Protein AF-A0A956SRR8-F1 (afdb_monomer_lite)

Radius of gyration: 15.86 Å; chains: 1; bounding box: 34×29×45 Å

pLDDT: mean 97.31, std 1.94, range [82.62, 98.81]

Secondary structure (DSSP, 8-state):
-TTS-S---TT-SSHHHHHHHHHHHHHHT-SSHHHHHHHH-SB---TTSTTT-SBS-S-HHHHHHHHHHHHHHHHHHHSSS---HHHHSEEEETTEEEE--

Structure (mmCIF, N/CA/C/O backbone):
data_AF-A0A956SRR8-F1
#
_entry.id   AF-A0A956SRR8-F1
#
loop_
_atom_site.group_PDB
_atom_site.id
_atom_site.type_symbol
_atom_site.label_atom_id
_atom_site.label_alt_id
_atom_site.label_comp_id
_atom_site.label_asym_id
_atom_site.label_entity_id
_atom_site.label_seq_id
_atom_site.pdbx_PDB_ins_code
_atom_site.Cartn_x
_atom_site.Cartn_y
_atom_site.Cartn_z
_atom_site.occupancy
_atom_site.B_iso_or_equiv
_atom_site.auth_seq_id
_atom_site.auth_comp_id
_atom_site.auth_asym_id
_atom_site.auth_atom_id
_atom_site.pdbx_PDB_model_num
ATOM 1 N N . LEU A 1 1 ? -7.570 -8.528 -2.313 1.00 93.69 1 LEU A N 1
ATOM 2 C CA . LEU A 1 1 ? -7.186 -7.261 -2.980 1.00 93.69 1 LEU A CA 1
ATOM 3 C C . LEU A 1 1 ? -7.981 -6.982 -4.255 1.00 93.69 1 LEU A C 1
ATOM 5 O O . LEU A 1 1 ? -8.390 -5.851 -4.414 1.00 93.69 1 LEU A O 1
ATOM 9 N N . ALA A 1 2 ? -8.259 -7.954 -5.134 1.00 95.25 2 ALA A N 1
ATOM 10 C CA . ALA A 1 2 ? -9.007 -7.681 -6.376 1.00 95.25 2 ALA A CA 1
ATOM 11 C C . ALA A 1 2 ? -10.419 -7.079 -6.176 1.00 95.25 2 ALA A C 1
AT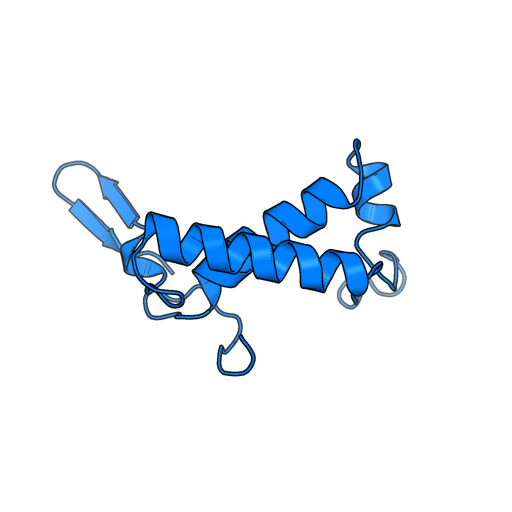OM 13 O O . ALA A 1 2 ? -10.884 -6.347 -7.035 1.00 95.25 2 ALA A O 1
ATOM 14 N N . GLY A 1 3 ? -11.080 -7.366 -5.047 1.00 95.81 3 GLY A N 1
ATOM 15 C CA . GLY A 1 3 ? -12.381 -6.778 -4.692 1.00 95.81 3 GLY A CA 1
ATOM 16 C C . GLY A 1 3 ? -12.316 -5.429 -3.965 1.00 95.81 3 GLY A C 1
ATOM 17 O O . GLY A 1 3 ? -13.340 -4.969 -3.482 1.00 95.81 3 GLY A O 1
ATOM 18 N N . TRP A 1 4 ? -11.132 -4.830 -3.820 1.00 97.56 4 TRP A N 1
ATOM 19 C CA . TRP A 1 4 ? -10.955 -3.499 -3.233 1.00 97.56 4 TRP A CA 1
ATOM 20 C C . TRP A 1 4 ? -10.905 -2.448 -4.345 1.00 97.56 4 TRP A C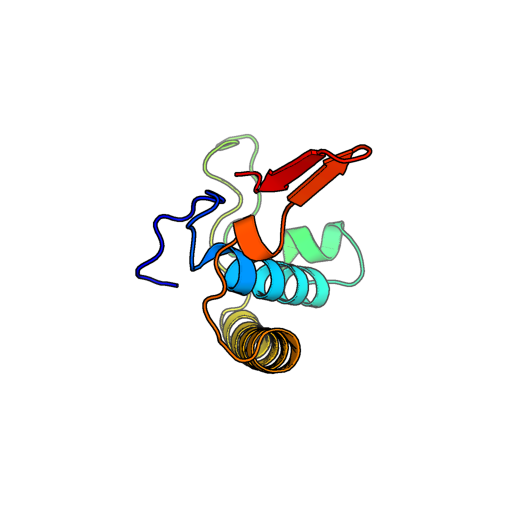 1
ATOM 22 O O . TRP A 1 4 ? -10.256 -2.652 -5.371 1.00 97.56 4 TRP A O 1
ATOM 32 N N . ASP A 1 5 ? -11.567 -1.319 -4.122 1.00 97.12 5 ASP A N 1
ATOM 33 C CA . ASP A 1 5 ? -11.665 -0.175 -5.035 1.00 97.12 5 ASP A CA 1
ATOM 34 C C . ASP A 1 5 ? -10.402 0.708 -5.078 1.00 97.12 5 ASP A C 1
ATOM 36 O O . ASP A 1 5 ? -10.347 1.662 -5.850 1.00 97.12 5 ASP A O 1
ATOM 40 N N . LYS A 1 6 ? -9.367 0.350 -4.302 1.00 96.75 6 LYS A N 1
ATOM 41 C CA . LYS A 1 6 ? -8.069 1.040 -4.212 1.00 96.75 6 LYS A CA 1
ATOM 42 C C . LYS A 1 6 ? -8.137 2.403 -3.512 1.00 96.75 6 LYS A C 1
ATOM 44 O O . LYS A 1 6 ? -7.265 3.240 -3.735 1.00 96.75 6 LYS A O 1
ATOM 49 N N . THR A 1 7 ? -9.132 2.618 -2.651 1.00 96.94 7 THR A N 1
ATOM 50 C CA . THR A 1 7 ? -9.235 3.816 -1.804 1.00 96.94 7 THR A CA 1
ATOM 51 C C . THR A 1 7 ? -8.781 3.545 -0.368 1.00 96.94 7 THR A C 1
ATOM 53 O O . THR A 1 7 ? -8.775 2.405 0.099 1.00 96.94 7 THR A O 1
ATOM 56 N N . ALA A 1 8 ? -8.395 4.597 0.352 1.00 96.00 8 ALA A N 1
ATOM 57 C CA . ALA A 1 8 ? -8.102 4.537 1.784 1.00 96.00 8 ALA A CA 1
ATOM 58 C C . ALA A 1 8 ? -9.290 5.039 2.624 1.00 96.00 8 ALA A C 1
ATOM 60 O O . ALA A 1 8 ? -9.073 5.686 3.642 1.00 96.00 8 ALA A O 1
ATOM 61 N N . SER A 1 9 ? -10.530 4.773 2.191 1.00 97.69 9 SER A N 1
ATOM 62 C CA . SER A 1 9 ? -11.731 5.150 2.944 1.00 97.69 9 SER A CA 1
ATOM 63 C C . SER A 1 9 ? -11.791 4.423 4.295 1.00 97.69 9 SER A C 1
ATOM 65 O O . SER A 1 9 ? -11.214 3.341 4.431 1.00 97.69 9 SER A O 1
ATOM 67 N N . PRO A 1 10 ? -12.518 4.934 5.306 1.00 97.75 10 PRO A N 1
ATOM 68 C CA . PRO A 1 10 ? -12.575 4.302 6.625 1.00 97.75 10 PRO A CA 1
ATOM 69 C C . PRO A 1 10 ? -13.073 2.849 6.599 1.00 97.75 10 PRO A C 1
ATOM 71 O O . PRO A 1 10 ? -12.651 2.031 7.414 1.00 97.75 10 PRO A O 1
ATOM 74 N N . ASP A 1 11 ? -13.944 2.510 5.652 1.00 97.56 11 ASP A N 1
ATOM 75 C CA . ASP A 1 11 ? -14.503 1.174 5.447 1.00 97.56 11 ASP A CA 1
ATOM 76 C C . ASP A 1 11 ? -13.674 0.293 4.493 1.00 97.56 11 ASP A C 1
ATOM 78 O O . ASP A 1 11 ? -14.005 -0.882 4.298 1.00 97.56 11 ASP A O 1
ATOM 82 N N . ALA A 1 12 ? -12.572 0.807 3.933 1.00 97.81 12 ALA A N 1
ATOM 83 C CA . ALA A 1 12 ? -11.720 0.068 3.013 1.00 97.81 12 ALA A CA 1
ATOM 84 C C . ALA A 1 12 ? -11.129 -1.183 3.678 1.00 97.81 12 ALA A C 1
ATOM 86 O O . ALA A 1 12 ? -10.386 -1.116 4.657 1.00 97.81 12 ALA A O 1
ATOM 87 N N . ARG A 1 13 ? -11.410 -2.347 3.084 1.00 97.69 13 ARG A N 1
ATOM 88 C CA . ARG A 1 13 ? -10.953 -3.666 3.568 1.00 97.69 13 ARG A CA 1
ATOM 89 C C . ARG A 1 13 ? -9.710 -4.207 2.861 1.00 97.69 13 ARG A C 1
ATOM 91 O O . ARG A 1 13 ? -9.233 -5.292 3.184 1.00 97.69 13 ARG A O 1
ATOM 98 N N . GLY A 1 14 ? -9.197 -3.485 1.863 1.00 97.81 14 GLY A N 1
ATOM 99 C CA . GLY A 1 14 ? -7.965 -3.838 1.150 1.00 97.81 14 GLY A CA 1
ATOM 100 C C . GLY A 1 14 ? -6.759 -2.970 1.505 1.00 97.81 14 GLY A C 1
ATOM 101 O O . GLY A 1 14 ? -5.631 -3.417 1.304 1.00 97.81 14 GLY A O 1
ATOM 102 N N . ALA A 1 15 ? -6.989 -1.774 2.055 1.00 98.00 15 ALA A N 1
ATOM 103 C CA . ALA A 1 15 ? -5.958 -0.760 2.251 1.00 98.00 15 ALA A CA 1
ATOM 104 C C . ALA A 1 15 ? -4.853 -1.218 3.211 1.00 98.00 15 ALA A C 1
ATOM 106 O O . ALA A 1 15 ? -3.678 -1.135 2.873 1.00 98.00 15 ALA A O 1
ATOM 107 N N . VAL A 1 16 ? -5.217 -1.799 4.359 1.00 98.25 16 VAL A N 1
ATOM 108 C CA . VAL A 1 16 ? -4.244 -2.245 5.374 1.00 98.25 16 VAL A CA 1
ATOM 109 C C . VAL A 1 16 ? -3.288 -3.300 4.810 1.00 98.25 16 VAL A C 1
ATOM 111 O O . VAL A 1 16 ? -2.070 -3.156 4.903 1.00 98.25 16 VAL A O 1
ATOM 114 N N . LEU A 1 17 ? -3.828 -4.341 4.164 1.00 98.56 17 LEU A N 1
ATOM 115 C CA . LEU A 1 17 ? -3.010 -5.391 3.553 1.00 98.56 17 LEU A CA 1
ATOM 116 C C . LEU A 1 17 ? -2.135 -4.854 2.416 1.00 98.56 17 LEU A C 1
ATOM 118 O O . LEU A 1 17 ? -0.994 -5.291 2.270 1.00 98.56 17 LEU A O 1
ATOM 122 N N . PHE A 1 18 ? -2.661 -3.937 1.604 1.00 98.56 18 PHE A N 1
ATOM 123 C CA . PHE A 1 18 ? -1.902 -3.341 0.512 1.00 98.56 18 PHE A CA 1
ATOM 124 C C . PHE A 1 18 ? -0.735 -2.494 1.019 1.00 98.56 18 PHE A C 1
ATOM 126 O O . PHE A 1 18 ? 0.369 -2.659 0.510 1.00 98.56 18 PHE A O 1
ATOM 133 N N . THR A 1 19 ? -0.954 -1.640 2.020 1.00 97.88 19 THR A N 1
ATOM 134 C CA . THR A 1 19 ? 0.099 -0.799 2.605 1.00 97.88 19 THR A CA 1
ATOM 135 C C . THR A 1 19 ? 1.223 -1.656 3.180 1.00 97.88 19 THR A C 1
ATOM 137 O O . THR A 1 19 ? 2.380 -1.480 2.805 1.00 97.88 19 THR A O 1
ATOM 140 N N . GLU A 1 20 ? 0.884 -2.671 3.983 1.00 98.44 20 GLU A N 1
ATOM 141 C CA . GLU A 1 20 ? 1.877 -3.593 4.550 1.00 98.44 20 GLU A CA 1
ATOM 142 C C . GLU A 1 20 ? 2.655 -4.351 3.458 1.00 98.44 20 GLU A C 1
ATOM 144 O O . GLU A 1 20 ? 3.870 -4.552 3.549 1.00 98.44 20 GLU A O 1
ATOM 149 N N . TRP A 1 21 ? 1.968 -4.774 2.394 1.00 98.75 21 TRP A N 1
ATOM 150 C CA . TRP A 1 21 ? 2.603 -5.421 1.249 1.00 98.75 21 TRP A CA 1
ATOM 151 C C . TRP A 1 21 ? 3.538 -4.481 0.486 1.00 98.75 21 TRP A C 1
ATOM 153 O O . TRP A 1 21 ? 4.672 -4.869 0.184 1.00 98.75 21 TRP A O 1
ATOM 163 N N . PHE A 1 22 ? 3.075 -3.274 0.163 1.00 98.38 22 PHE A N 1
ATOM 164 C CA . PHE A 1 22 ? 3.818 -2.324 -0.653 1.00 98.38 22 PHE A CA 1
ATOM 165 C C . PHE A 1 22 ? 5.079 -1.858 0.071 1.00 98.38 22 PHE A C 1
ATOM 167 O O . PHE A 1 22 ? 6.154 -1.872 -0.527 1.00 98.38 22 PHE A O 1
ATOM 174 N N . ASP A 1 23 ? 4.989 -1.575 1.372 1.00 98.06 23 ASP A N 1
ATOM 175 C CA . ASP A 1 23 ? 6.140 -1.195 2.190 1.00 98.06 23 ASP A CA 1
ATOM 176 C C . ASP A 1 23 ? 7.231 -2.268 2.176 1.00 98.06 23 ASP A C 1
ATOM 178 O O . ASP A 1 23 ? 8.416 -1.957 2.029 1.00 98.06 23 ASP A O 1
ATOM 182 N N . ARG A 1 24 ? 6.851 -3.547 2.288 1.00 98.50 24 ARG A N 1
ATOM 183 C CA . ARG A 1 24 ? 7.794 -4.674 2.195 1.00 98.50 24 ARG A CA 1
ATOM 184 C C . ARG A 1 24 ? 8.369 -4.814 0.794 1.00 98.50 24 ARG A C 1
ATOM 186 O O . ARG A 1 24 ? 9.585 -4.892 0.641 1.00 98.50 24 ARG A O 1
ATOM 193 N N . TYR A 1 25 ? 7.508 -4.825 -0.223 1.00 98.69 25 TYR A N 1
ATOM 194 C CA . TYR A 1 25 ? 7.913 -4.958 -1.620 1.00 98.69 25 TYR A CA 1
ATOM 195 C C . TYR A 1 25 ? 8.902 -3.862 -2.030 1.00 98.69 25 TYR A C 1
ATOM 197 O O . TYR A 1 25 ? 9.957 -4.155 -2.600 1.00 98.69 25 TYR A O 1
ATOM 205 N N . TYR A 1 26 ? 8.587 -2.608 -1.707 1.00 98.12 26 TYR A N 1
ATOM 206 C CA . TYR A 1 26 ? 9.416 -1.455 -2.028 1.00 98.12 26 TYR A CA 1
ATOM 207 C C . TYR A 1 26 ? 10.724 -1.478 -1.230 1.00 98.12 26 TYR A C 1
ATOM 209 O O . TYR A 1 26 ? 11.795 -1.303 -1.808 1.00 98.12 26 TYR A O 1
ATOM 217 N N . ARG A 1 27 ? 10.685 -1.800 0.071 1.00 97.81 27 ARG A N 1
ATOM 218 C CA . ARG A 1 27 ? 11.892 -1.932 0.908 1.00 97.81 27 ARG A CA 1
ATOM 219 C C . ARG A 1 27 ? 12.846 -3.016 0.409 1.00 97.81 27 ARG A C 1
ATOM 221 O O . ARG A 1 27 ? 14.050 -2.783 0.386 1.00 97.81 27 ARG A O 1
ATOM 228 N N . GLU A 1 28 ? 12.327 -4.167 -0.014 1.00 98.19 28 GLU A N 1
ATOM 229 C CA . GLU A 1 28 ? 13.125 -5.264 -0.581 1.00 98.19 28 GLU A CA 1
ATOM 230 C C . GLU A 1 28 ? 13.585 -4.999 -2.024 1.00 98.19 28 GLU A C 1
ATOM 232 O O . GLU A 1 28 ? 14.413 -5.740 -2.552 1.00 98.19 28 GLU A O 1
ATOM 237 N N . SER A 1 29 ? 13.083 -3.946 -2.676 1.00 97.75 29 SER A N 1
ATOM 238 C CA . SER A 1 29 ? 13.494 -3.599 -4.040 1.00 97.75 29 SER A CA 1
ATOM 239 C C . SER A 1 29 ? 14.885 -2.955 -4.099 1.00 97.75 29 SER A C 1
ATOM 241 O O . SER A 1 29 ? 15.464 -2.893 -5.176 1.00 97.75 29 SER A O 1
ATOM 243 N N . GLY A 1 30 ? 15.467 -2.519 -2.979 1.00 97.38 30 GLY A N 1
ATOM 244 C CA . GLY A 1 30 ? 16.805 -1.923 -2.969 1.00 97.38 30 GLY A CA 1
ATOM 245 C C . GLY A 1 30 ? 17.218 -1.359 -1.611 1.00 97.38 30 GLY A C 1
ATOM 246 O O . GLY A 1 30 ? 16.381 -1.100 -0.740 1.00 97.38 30 GLY A O 1
ATOM 247 N N . SER A 1 31 ? 18.521 -1.146 -1.435 1.00 96.81 31 SER A N 1
ATOM 248 C CA . SER A 1 31 ? 19.094 -0.582 -0.207 1.00 96.81 31 SER A CA 1
ATOM 249 C C . SER A 1 31 ? 19.033 0.948 -0.181 1.00 96.81 31 SER A C 1
ATOM 251 O O . SER A 1 31 ? 18.860 1.537 0.885 1.00 96.81 31 SER A O 1
ATOM 253 N N . SER A 1 32 ? 19.089 1.584 -1.355 1.00 97.38 32 SER A N 1
ATOM 254 C CA . SER A 1 32 ? 18.923 3.030 -1.537 1.0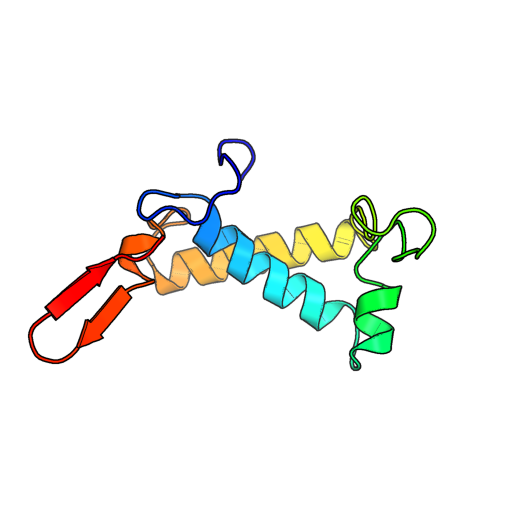0 97.38 32 SER A CA 1
ATOM 255 C C . SER A 1 32 ? 17.631 3.376 -2.283 1.00 97.38 32 SER A C 1
ATOM 257 O O . SER A 1 32 ? 17.059 2.538 -2.981 1.00 97.38 32 SER A O 1
ATOM 259 N N . THR A 1 33 ? 17.188 4.633 -2.191 1.00 94.50 33 THR A N 1
ATOM 260 C CA . THR A 1 33 ? 16.033 5.136 -2.957 1.00 94.50 33 THR A CA 1
ATOM 261 C C . THR A 1 33 ? 16.218 4.935 -4.461 1.00 94.50 33 THR A C 1
ATOM 263 O O . THR A 1 33 ? 15.310 4.450 -5.125 1.00 94.50 33 THR A O 1
ATOM 266 N N . ALA A 1 34 ? 17.411 5.224 -4.993 1.00 94.81 34 ALA A N 1
ATOM 267 C CA . ALA A 1 34 ? 17.701 5.055 -6.416 1.00 94.81 34 ALA A CA 1
ATOM 268 C C . ALA A 1 34 ? 17.577 3.588 -6.866 1.00 94.81 34 ALA A C 1
ATOM 270 O O . ALA A 1 34 ? 17.010 3.306 -7.919 1.00 94.81 34 ALA A O 1
ATOM 271 N N . GLU A 1 35 ? 18.057 2.641 -6.054 1.00 96.75 35 GLU A N 1
ATOM 272 C CA . GLU A 1 35 ? 17.902 1.214 -6.356 1.00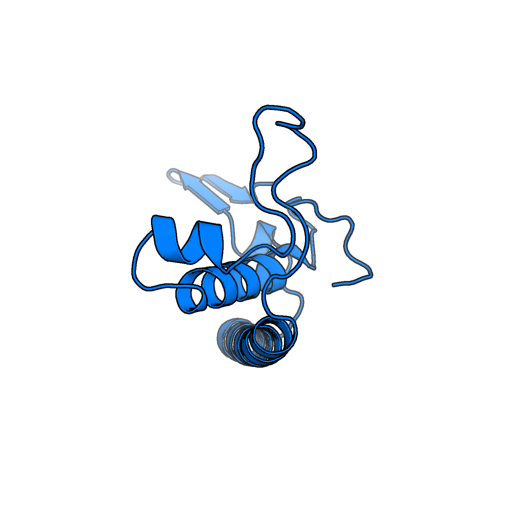 96.75 35 GLU A CA 1
ATOM 273 C C . GLU A 1 35 ? 16.440 0.768 -6.311 1.00 96.75 35 GLU A C 1
ATOM 275 O O . GLU A 1 35 ? 16.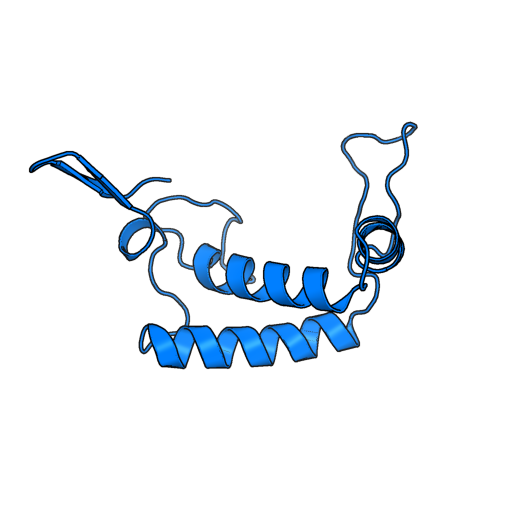021 -0.010 -7.168 1.00 96.75 35 GLU A O 1
ATOM 280 N N . ARG A 1 36 ? 15.662 1.260 -5.336 1.00 97.06 36 ARG A N 1
ATOM 281 C CA . ARG A 1 36 ? 14.237 0.928 -5.221 1.00 97.06 36 ARG A CA 1
ATOM 282 C C . ARG A 1 36 ? 13.453 1.435 -6.420 1.00 97.06 36 ARG A C 1
ATOM 284 O O . ARG A 1 36 ? 12.731 0.644 -7.014 1.00 97.06 36 ARG A O 1
ATOM 291 N N . GLU A 1 37 ? 13.650 2.685 -6.827 1.00 94.19 37 GLU A N 1
ATOM 292 C CA . GLU A 1 37 ? 12.999 3.238 -8.023 1.00 94.19 37 GLU A CA 1
ATOM 293 C C . GLU A 1 37 ? 13.359 2.456 -9.293 1.00 94.19 37 GLU A C 1
ATOM 295 O O . GLU A 1 37 ? 12.494 2.183 -10.122 1.00 94.19 37 GLU A O 1
ATOM 300 N N . ALA A 1 38 ? 14.612 2.012 -9.427 1.00 93.88 38 ALA A N 1
ATOM 301 C CA . ALA A 1 38 ? 15.048 1.241 -10.590 1.00 93.88 38 ALA A CA 1
ATOM 302 C C . ALA A 1 38 ? 14.495 -0.198 -10.632 1.00 93.88 38 ALA A C 1
ATOM 304 O O . ALA A 1 38 ? 14.417 -0.788 -11.706 1.00 93.88 38 ALA A O 1
ATOM 305 N N . ARG A 1 39 ? 14.161 -0.795 -9.478 1.00 97.50 39 ARG A N 1
ATOM 306 C CA . ARG A 1 39 ? 13.839 -2.233 -9.363 1.00 97.50 39 ARG A CA 1
ATOM 307 C C . ARG A 1 39 ? 12.401 -2.532 -8.947 1.00 97.50 39 ARG A C 1
ATOM 309 O O . ARG A 1 39 ? 11.958 -3.672 -9.109 1.00 97.50 39 ARG A O 1
ATOM 316 N N . ALA A 1 40 ? 11.685 -1.571 -8.367 1.00 98.00 40 ALA A N 1
ATOM 317 C CA . ALA A 1 40 ? 10.300 -1.748 -7.935 1.00 98.00 40 ALA A CA 1
ATOM 318 C C . ALA A 1 40 ? 9.329 -1.784 -9.123 1.00 98.00 40 ALA A C 1
ATOM 320 O O . ALA A 1 40 ? 8.305 -2.467 -9.053 1.00 98.00 40 ALA A O 1
ATOM 321 N N . TRP A 1 41 ? 9.667 -1.116 -10.224 1.00 98.12 41 TRP A N 1
ATOM 322 C CA . TRP A 1 41 ? 8.761 -0.893 -11.345 1.00 98.12 41 TRP A CA 1
ATOM 323 C C . TRP A 1 41 ? 9.220 -1.630 -12.601 1.00 98.12 41 TRP A C 1
ATOM 325 O O . TRP A 1 41 ? 10.413 -1.718 -12.875 1.00 98.12 41 TRP A O 1
ATOM 335 N N . ALA A 1 42 ? 8.270 -2.162 -13.372 1.00 98.25 42 ALA A N 1
ATOM 336 C CA . ALA A 1 42 ? 8.572 -2.752 -14.680 1.00 98.25 42 ALA A CA 1
ATOM 337 C C . ALA A 1 42 ? 8.826 -1.663 -15.734 1.00 98.25 42 ALA A C 1
ATOM 339 O O . ALA A 1 42 ? 9.649 -1.833 -16.629 1.00 98.25 42 ALA A O 1
ATOM 340 N N . THR A 1 43 ? 8.110 -0.543 -15.612 1.00 97.75 43 THR A N 1
ATOM 341 C CA . THR A 1 43 ? 8.292 0.671 -16.411 1.00 97.75 43 THR A CA 1
ATOM 342 C C . THR A 1 43 ? 8.794 1.785 -15.493 1.00 97.75 43 THR A C 1
ATOM 344 O O . THR A 1 43 ? 8.077 2.135 -14.549 1.00 97.75 43 THR A O 1
ATOM 347 N N . PRO A 1 44 ? 9.999 2.337 -15.727 1.00 95.88 44 PRO A N 1
ATOM 348 C CA . PRO A 1 44 ? 10.538 3.416 -14.909 1.00 95.88 44 PRO A CA 1
ATOM 349 C C . PRO A 1 44 ? 9.753 4.714 -15.118 1.00 95.88 44 PRO A C 1
ATOM 351 O O . PRO A 1 44 ? 9.059 4.879 -16.122 1.00 95.88 44 PRO A O 1
ATOM 354 N N . TRP A 1 45 ? 9.896 5.651 -14.181 1.00 96.31 45 TRP A N 1
ATOM 355 C CA . TRP A 1 45 ? 9.359 6.999 -14.344 1.00 96.31 45 TRP A CA 1
ATOM 356 C C . TRP A 1 45 ? 9.964 7.691 -15.574 1.00 96.31 45 TRP A C 1
ATOM 358 O O . TRP A 1 45 ? 11.164 7.578 -15.841 1.00 96.31 45 TRP A O 1
ATOM 368 N N . SER A 1 46 ? 9.136 8.436 -16.299 1.00 96.19 46 SER A N 1
ATOM 369 C CA . SER A 1 46 ? 9.520 9.219 -17.465 1.00 96.19 46 SER A CA 1
ATOM 370 C C . SER A 1 46 ? 8.816 10.570 -17.456 1.00 96.19 46 SER A C 1
ATOM 372 O O . SER A 1 46 ? 7.599 10.650 -17.317 1.00 96.19 46 SER A O 1
ATOM 374 N N . SER A 1 47 ? 9.564 11.645 -17.706 1.00 97.62 47 SER A N 1
ATOM 375 C CA . SER A 1 47 ? 8.988 12.985 -17.872 1.00 97.62 47 SER A CA 1
ATOM 376 C C . SER A 1 47 ? 8.102 13.117 -19.114 1.00 97.62 47 SER A C 1
ATOM 378 O O . SER A 1 47 ? 7.292 14.038 -19.178 1.00 97.62 47 SER A O 1
ATOM 380 N N . ALA A 1 48 ? 8.237 12.209 -20.087 1.00 98.19 48 ALA A N 1
ATOM 381 C CA . ALA A 1 48 ? 7.367 12.154 -21.260 1.00 98.19 48 ALA A CA 1
ATOM 382 C C . ALA A 1 48 ? 5.967 11.597 -20.934 1.00 98.19 48 ALA A C 1
ATOM 384 O O . ALA A 1 48 ? 5.027 11.868 -21.676 1.00 98.19 48 ALA A O 1
ATOM 385 N N . ASP A 1 49 ? 5.826 10.853 -19.831 1.00 97.50 49 ASP A N 1
ATOM 386 C CA . ASP A 1 49 ? 4.545 10.373 -19.300 1.00 97.50 49 ASP A CA 1
ATOM 387 C C . ASP A 1 49 ? 4.530 10.470 -17.759 1.00 97.50 49 ASP A C 1
ATOM 389 O O . ASP A 1 49 ? 4.637 9.465 -17.048 1.00 97.50 49 ASP A O 1
ATOM 393 N N . PRO A 1 50 ? 4.432 11.694 -17.215 1.00 96.69 50 PRO A N 1
ATOM 394 C CA . PRO A 1 50 ? 4.669 11.956 -15.798 1.00 96.69 50 PRO A CA 1
ATOM 395 C C . PRO A 1 50 ? 3.531 11.494 -14.877 1.00 96.69 50 PRO A C 1
ATOM 397 O O . PRO A 1 50 ? 3.702 11.515 -13.661 1.00 96.69 50 PRO A O 1
ATOM 400 N N . VAL A 1 51 ? 2.371 11.127 -15.436 1.00 97.38 51 VAL A N 1
ATOM 401 C CA . VAL A 1 51 ? 1.188 10.671 -14.682 1.00 97.38 51 VAL A CA 1
ATOM 402 C C . VAL A 1 51 ? 0.856 9.198 -14.930 1.00 97.38 51 VAL A C 1
ATOM 404 O O . VAL A 1 51 ? 0.142 8.604 -14.124 1.00 97.38 51 VAL A O 1
ATOM 407 N N . GLY A 1 52 ? 1.360 8.605 -16.019 1.00 97.38 52 GLY A N 1
ATOM 408 C CA . GLY A 1 52 ? 1.228 7.178 -16.319 1.00 97.38 52 GLY A CA 1
ATOM 409 C C . GLY A 1 52 ? 2.421 6.329 -15.875 1.00 97.38 52 GLY A C 1
ATOM 410 O O . GLY A 1 52 ? 2.296 5.107 -15.791 1.00 97.38 52 GLY A O 1
ATOM 411 N N . THR A 1 53 ? 3.559 6.949 -15.543 1.00 97.12 53 THR A N 1
ATOM 412 C CA . THR A 1 53 ? 4.758 6.255 -15.049 1.00 97.12 53 THR A CA 1
ATOM 413 C C . THR A 1 53 ? 5.183 6.744 -13.657 1.00 97.12 53 THR A C 1
ATOM 415 O O . THR A 1 53 ? 4.944 7.906 -13.320 1.00 97.12 53 THR A O 1
ATOM 418 N N . PRO A 1 54 ? 5.834 5.894 -12.832 1.00 97.12 54 PRO A N 1
ATOM 419 C CA . PRO A 1 54 ? 6.215 4.503 -13.101 1.00 97.12 54 PRO A CA 1
ATOM 420 C C . PRO A 1 54 ? 5.028 3.524 -13.066 1.00 97.12 54 PRO A C 1
ATOM 422 O O . PRO A 1 54 ? 3.962 3.838 -12.540 1.00 97.12 54 PRO A O 1
ATOM 425 N N . TYR A 1 55 ? 5.206 2.323 -13.627 1.00 97.69 55 TYR A N 1
ATOM 426 C CA . TYR A 1 55 ? 4.130 1.328 -13.714 1.00 97.69 55 TYR A CA 1
ATOM 427 C C . TYR A 1 55 ? 4.617 -0.126 -13.620 1.00 97.69 55 TYR A C 1
ATOM 429 O O . TYR A 1 55 ? 5.723 -0.478 -14.037 1.00 97.69 55 TYR A O 1
ATOM 437 N N . GLY A 1 56 ? 3.740 -1.000 -13.115 1.00 97.69 56 GLY A N 1
ATOM 438 C CA . GLY A 1 56 ? 3.930 -2.453 -13.082 1.00 97.69 56 GLY A CA 1
ATOM 439 C C . GLY A 1 56 ? 4.901 -2.952 -12.007 1.00 97.69 56 GLY A C 1
ATOM 440 O O . GLY A 1 56 ? 5.544 -2.177 -11.311 1.00 97.69 56 GLY A O 1
ATOM 441 N N . LEU A 1 57 ? 5.011 -4.274 -11.868 1.00 98.38 57 LEU A N 1
ATOM 442 C CA . LEU A 1 57 ? 5.890 -4.921 -10.887 1.00 98.38 57 LEU A CA 1
ATOM 443 C C . LEU A 1 57 ? 7.225 -5.291 -11.536 1.00 98.38 57 LEU A C 1
ATOM 445 O O . LEU A 1 57 ? 7.255 -6.161 -12.405 1.00 98.38 57 LEU A O 1
ATOM 449 N N . GLY A 1 58 ? 8.321 -4.676 -11.089 1.00 98.31 58 GLY A N 1
ATOM 450 C CA . GLY A 1 58 ? 9.672 -4.988 -11.573 1.00 98.31 58 GLY A CA 1
ATOM 451 C C . GLY A 1 58 ? 10.142 -6.413 -11.247 1.00 98.31 58 GLY A C 1
ATOM 452 O O . GLY A 1 58 ? 11.000 -6.954 -11.937 1.00 98.31 58 GLY A O 1
ATOM 453 N N . ASP A 1 59 ? 9.563 -7.051 -10.224 1.00 98.38 59 ASP A N 1
ATOM 454 C CA . ASP A 1 59 ? 9.818 -8.457 -9.883 1.00 98.38 59 ASP A CA 1
ATOM 455 C C . ASP A 1 59 ? 8.546 -9.117 -9.318 1.00 98.38 59 ASP A C 1
ATOM 457 O O . ASP A 1 59 ? 8.245 -8.999 -8.120 1.00 98.38 59 ASP A O 1
ATOM 461 N N . PRO A 1 60 ? 7.781 -9.833 -10.162 1.00 98.25 60 PRO A N 1
ATOM 462 C CA . PRO A 1 60 ? 6.568 -10.522 -9.732 1.00 98.25 60 PRO A CA 1
ATOM 463 C C . PRO A 1 60 ? 6.809 -11.589 -8.655 1.00 98.25 60 PRO A C 1
ATOM 465 O O . PRO A 1 60 ? 5.951 -11.801 -7.797 1.00 98.25 60 PRO A O 1
ATOM 468 N N . ALA A 1 61 ? 7.971 -12.252 -8.652 1.00 98.44 61 ALA A N 1
ATOM 469 C CA . ALA A 1 61 ? 8.272 -13.287 -7.667 1.00 98.44 61 ALA A CA 1
ATOM 470 C C . ALA A 1 61 ? 8.493 -12.677 -6.277 1.00 98.44 61 ALA A C 1
ATOM 472 O O . ALA A 1 61 ? 7.968 -13.190 -5.284 1.00 98.44 61 ALA A O 1
ATOM 473 N N . ARG A 1 62 ? 9.214 -11.551 -6.197 1.00 98.38 62 ARG A N 1
ATOM 474 C CA . ARG A 1 62 ? 9.317 -10.760 -4.963 1.00 98.38 62 ARG A CA 1
ATOM 475 C C . ARG A 1 62 ? 7.943 -10.276 -4.513 1.00 98.38 62 ARG A C 1
ATOM 477 O O . ARG A 1 62 ? 7.608 -10.486 -3.353 1.00 98.38 62 ARG A O 1
ATOM 484 N N . ALA A 1 63 ? 7.135 -9.726 -5.419 1.00 98.56 63 ALA A N 1
ATOM 485 C CA . ALA A 1 63 ? 5.796 -9.231 -5.100 1.00 98.56 63 ALA A CA 1
ATOM 486 C C . ALA A 1 63 ? 4.899 -10.297 -4.446 1.00 98.56 63 ALA A C 1
ATOM 488 O O . ALA A 1 63 ? 4.224 -10.007 -3.459 1.00 98.56 63 ALA A O 1
ATOM 489 N N . VAL A 1 64 ? 4.914 -11.535 -4.952 1.00 98.69 64 VAL A N 1
ATOM 490 C CA . VAL A 1 64 ? 4.144 -12.646 -4.366 1.00 98.69 64 VAL A CA 1
ATOM 491 C C . VAL A 1 64 ? 4.694 -13.050 -2.996 1.00 98.69 64 VAL A C 1
ATOM 493 O O . VAL A 1 64 ? 3.919 -13.233 -2.055 1.00 98.69 64 VAL A O 1
ATOM 496 N N . ARG A 1 65 ? 6.022 -13.165 -2.850 1.00 98.75 65 ARG A N 1
ATOM 497 C CA . ARG A 1 65 ? 6.637 -13.528 -1.561 1.00 98.75 65 ARG A CA 1
ATOM 498 C C . ARG A 1 65 ? 6.359 -12.482 -0.482 1.00 98.75 65 ARG A C 1
ATOM 500 O O . ARG A 1 65 ? 5.966 -12.850 0.625 1.00 98.75 65 ARG A O 1
ATOM 507 N N . THR A 1 66 ? 6.506 -11.195 -0.796 1.00 98.81 66 THR A N 1
ATOM 508 C CA . THR A 1 66 ? 6.209 -10.123 0.162 1.00 98.81 66 THR A CA 1
ATOM 509 C C . THR A 1 66 ? 4.720 -10.044 0.479 1.00 98.81 66 THR A C 1
ATOM 511 O O . THR A 1 66 ? 4.376 -9.729 1.614 1.00 98.81 66 THR A O 1
ATOM 514 N N . LEU A 1 67 ? 3.828 -10.398 -0.458 1.00 98.75 67 LEU A N 1
ATOM 515 C CA . LEU A 1 67 ? 2.382 -10.448 -0.202 1.00 98.75 67 LEU A CA 1
ATOM 516 C C . LEU A 1 67 ? 2.025 -11.552 0.790 1.00 98.75 67 LEU A C 1
ATOM 518 O O . LEU A 1 67 ? 1.246 -11.319 1.712 1.00 98.75 67 LEU A O 1
ATOM 522 N N . ALA A 1 68 ? 2.622 -12.736 0.643 1.00 98.75 68 ALA A N 1
ATOM 523 C CA . ALA A 1 68 ? 2.446 -13.818 1.606 1.00 98.75 68 ALA A CA 1
ATOM 524 C C . ALA A 1 68 ? 2.938 -13.407 3.006 1.00 98.75 68 ALA A C 1
ATOM 526 O O . ALA A 1 68 ? 2.255 -13.654 4.003 1.00 98.75 68 ALA A O 1
ATOM 527 N N . ALA A 1 69 ? 4.086 -12.725 3.079 1.00 98.81 69 ALA A N 1
ATOM 528 C CA . ALA A 1 69 ? 4.638 -12.225 4.334 1.00 98.81 69 ALA A CA 1
ATOM 529 C C . ALA A 1 69 ? 3.764 -11.123 4.967 1.00 98.81 69 ALA A C 1
ATOM 531 O O . ALA A 1 69 ? 3.538 -11.147 6.177 1.00 98.81 69 ALA A O 1
ATOM 532 N N . ALA A 1 70 ? 3.231 -10.202 4.160 1.00 98.75 70 ALA A N 1
ATOM 533 C CA . ALA A 1 70 ? 2.300 -9.165 4.600 1.00 98.75 70 ALA A CA 1
ATOM 534 C C . ALA A 1 70 ? 0.992 -9.767 5.128 1.00 98.75 70 ALA A C 1
ATOM 536 O O . ALA A 1 70 ? 0.563 -9.439 6.228 1.00 98.75 70 ALA A O 1
ATOM 537 N N . ALA A 1 71 ? 0.400 -10.725 4.410 1.00 98.69 71 ALA A N 1
ATOM 538 C CA . ALA A 1 71 ? -0.809 -11.416 4.855 1.00 98.69 71 ALA A CA 1
ATOM 539 C C . ALA A 1 71 ? -0.602 -12.147 6.193 1.00 98.69 71 ALA A C 1
ATOM 541 O O . ALA A 1 71 ? -1.477 -12.127 7.060 1.00 98.69 71 ALA A O 1
ATOM 542 N N . ALA A 1 72 ? 0.560 -12.780 6.385 1.00 98.69 72 ALA A N 1
ATOM 543 C CA . ALA A 1 72 ? 0.900 -13.408 7.656 1.00 98.69 72 ALA A CA 1
ATOM 544 C C . ALA A 1 72 ? 1.004 -12.384 8.800 1.00 98.69 72 ALA A C 1
ATOM 546 O O . ALA A 1 72 ? 0.491 -12.651 9.885 1.00 98.69 72 ALA A O 1
ATOM 547 N N . ALA A 1 73 ? 1.619 -11.223 8.552 1.00 98.62 73 ALA A N 1
ATOM 548 C CA . ALA A 1 73 ? 1.749 -10.152 9.539 1.00 98.62 73 ALA A CA 1
ATOM 549 C C . ALA A 1 73 ? 0.397 -9.521 9.896 1.00 98.62 73 ALA A C 1
ATOM 551 O O . ALA A 1 73 ? 0.016 -9.537 11.059 1.00 98.62 73 ALA A O 1
ATOM 552 N N . VAL A 1 74 ? -0.393 -9.106 8.901 1.00 98.50 74 VAL A N 1
ATOM 553 C CA . VAL A 1 74 ? -1.727 -8.518 9.119 1.00 98.50 74 VAL A CA 1
ATOM 554 C C . VAL A 1 74 ? -2.626 -9.473 9.907 1.00 98.50 74 VAL A C 1
ATOM 556 O O . VAL A 1 74 ? -3.263 -9.071 10.878 1.00 98.50 74 VAL A O 1
ATOM 559 N N . ARG A 1 75 ? -2.637 -10.768 9.557 1.00 98.50 75 ARG A N 1
ATOM 560 C CA . ARG A 1 75 ? -3.416 -11.762 10.310 1.00 98.50 75 ARG A CA 1
ATOM 561 C C . ARG A 1 75 ? -2.911 -11.938 11.740 1.00 98.50 75 ARG A C 1
ATOM 563 O O . ARG A 1 75 ? -3.730 -12.135 12.631 1.00 98.50 75 ARG A O 1
ATOM 570 N N . LYS A 1 76 ? -1.594 -11.913 11.957 1.00 98.50 76 LYS A N 1
ATOM 571 C CA . LYS A 1 76 ? -1.002 -12.016 13.295 1.00 98.50 76 LYS A CA 1
ATOM 572 C C . LYS A 1 76 ? -1.397 -10.818 14.163 1.00 98.50 76 LYS A C 1
ATOM 574 O O . LYS A 1 76 ? -1.777 -11.023 15.310 1.00 98.50 76 LYS A O 1
ATOM 579 N N . ASP A 1 77 ? -1.331 -9.614 13.609 1.00 98.00 77 ASP A N 1
ATOM 580 C CA . ASP A 1 77 ? -1.467 -8.374 14.374 1.00 98.00 77 ASP A CA 1
ATOM 581 C C . ASP A 1 77 ? -2.938 -7.961 14.568 1.00 98.00 77 ASP A C 1
ATOM 583 O O . ASP A 1 77 ? -3.277 -7.337 15.572 1.00 98.00 77 ASP A O 1
ATOM 587 N N . HIS A 1 78 ? -3.834 -8.358 13.655 1.00 97.44 78 HIS A N 1
ATOM 588 C CA . HIS A 1 78 ? -5.248 -7.951 13.674 1.00 97.44 78 HIS A CA 1
ATOM 589 C C . HIS A 1 78 ? -6.244 -9.118 13.754 1.00 97.44 78 HIS A C 1
ATOM 591 O O . HIS A 1 78 ? -7.455 -8.899 13.758 1.00 97.44 78 HIS A O 1
ATOM 597 N N . GLY A 1 79 ? -5.776 -10.370 13.757 1.00 97.81 79 GLY A N 1
ATOM 598 C CA . GLY A 1 79 ? -6.627 -11.568 13.793 1.00 97.81 79 GLY A CA 1
ATOM 599 C C . GLY A 1 79 ? -7.405 -11.856 12.500 1.00 97.81 79 GLY A C 1
ATOM 600 O O . GLY A 1 79 ? -8.086 -12.875 12.399 1.00 97.81 79 GLY A O 1
ATOM 601 N N . ARG A 1 80 ? -7.297 -10.990 11.487 1.00 97.44 80 ARG A N 1
ATOM 602 C CA . ARG A 1 80 ? -7.980 -11.082 10.187 1.00 97.44 80 ARG A CA 1
ATOM 603 C C . ARG A 1 80 ? -7.113 -10.489 9.080 1.00 97.44 80 ARG A C 1
ATOM 605 O O . ARG A 1 80 ? -6.148 -9.796 9.368 1.00 97.44 80 ARG A O 1
ATOM 612 N N . LEU A 1 81 ? -7.446 -10.761 7.818 1.00 97.44 81 LEU A N 1
ATOM 613 C CA . LEU A 1 81 ? -6.705 -10.232 6.657 1.00 97.44 81 LEU A CA 1
ATOM 614 C C . LEU A 1 81 ? -7.248 -8.900 6.126 1.00 97.44 81 LEU A C 1
ATOM 616 O O . LEU A 1 81 ? -6.599 -8.258 5.306 1.00 97.44 81 LEU A O 1
ATOM 620 N N . ASP A 1 82 ? -8.442 -8.522 6.561 1.00 97.62 82 ASP A N 1
ATOM 621 C CA . ASP A 1 82 ? -9.253 -7.442 6.005 1.00 97.62 82 ASP A CA 1
ATOM 622 C C . ASP A 1 82 ? -9.803 -6.488 7.094 1.00 97.62 82 ASP A C 1
ATOM 624 O O . ASP A 1 82 ? -11.009 -6.194 7.102 1.00 97.62 82 ASP A O 1
ATOM 628 N N . PRO A 1 83 ? -8.978 -6.037 8.067 1.00 97.81 83 PRO A N 1
ATOM 629 C CA . PRO A 1 83 ? -9.422 -4.999 8.996 1.00 97.81 83 PRO A CA 1
ATOM 630 C C . PRO A 1 83 ? -9.833 -3.747 8.206 1.00 97.81 83 PRO A C 1
ATOM 632 O O . PRO A 1 83 ? -9.246 -3.457 7.159 1.00 97.81 83 PRO A O 1
ATOM 635 N N . ALA A 1 84 ? -10.860 -3.035 8.677 1.00 97.75 84 ALA A N 1
ATOM 636 C CA . ALA A 1 84 ? -11.246 -1.785 8.038 1.00 97.75 84 ALA A CA 1
ATOM 637 C C . ALA A 1 84 ? -10.171 -0.729 8.327 1.00 97.75 84 ALA A C 1
ATOM 639 O O . ALA A 1 84 ? -9.641 -0.661 9.436 1.00 97.75 84 ALA A O 1
ATOM 640 N N . TRP A 1 85 ? -9.829 0.082 7.332 1.00 97.94 85 TRP A N 1
ATOM 641 C CA . TRP A 1 85 ? -8.781 1.095 7.454 1.00 97.94 85 TRP A CA 1
ATOM 642 C C . TRP A 1 85 ? -9.001 2.044 8.642 1.00 97.94 85 TRP A C 1
ATOM 644 O O . TRP A 1 85 ? -8.084 2.260 9.433 1.00 97.94 85 TRP A O 1
ATOM 654 N N . GLY A 1 86 ? -10.228 2.536 8.827 1.00 97.56 86 GLY A N 1
ATOM 655 C CA . GLY A 1 86 ? -10.596 3.469 9.896 1.00 97.56 86 GLY A CA 1
ATOM 656 C C . GLY A 1 86 ? -10.606 2.866 11.306 1.00 97.56 86 GLY A C 1
ATOM 657 O O . GLY A 1 86 ? -10.593 3.613 12.288 1.00 97.56 86 GLY A O 1
ATOM 658 N N . ASP A 1 87 ? -10.584 1.534 11.431 1.00 96.94 87 ASP A N 1
ATOM 659 C CA . ASP A 1 87 ? -10.381 0.878 12.730 1.00 96.94 87 ASP A CA 1
ATOM 660 C C . ASP A 1 87 ? -8.937 1.085 13.222 1.00 96.94 87 ASP A C 1
ATOM 662 O O . ASP A 1 87 ? -8.690 1.102 14.427 1.00 96.94 87 ASP A O 1
ATOM 666 N N . LEU A 1 88 ? -7.983 1.249 12.296 1.00 96.06 88 LEU A N 1
ATOM 667 C CA . LEU A 1 88 ? -6.550 1.346 12.592 1.00 96.06 88 LEU A CA 1
ATOM 668 C C . LEU A 1 88 ? -6.004 2.767 12.439 1.00 96.06 88 LEU A C 1
ATOM 670 O O . LEU A 1 88 ? -5.150 3.190 13.216 1.00 96.06 88 LEU A O 1
ATOM 674 N N . VAL A 1 89 ? -6.475 3.504 11.433 1.00 96.38 89 VAL A N 1
ATOM 675 C CA . VAL A 1 89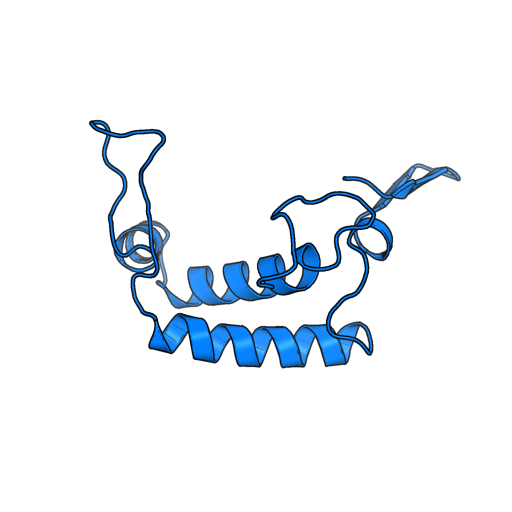 ? -5.982 4.842 11.105 1.00 96.38 89 VAL A CA 1
ATOM 676 C C . VAL A 1 89 ? -6.968 5.872 11.634 1.00 96.38 89 VAL A C 1
ATOM 678 O O . VAL A 1 89 ? -8.042 6.104 11.075 1.00 96.38 89 VAL A O 1
ATOM 681 N N . ARG A 1 90 ? -6.595 6.463 12.770 1.00 97.12 90 ARG A N 1
ATOM 682 C CA . ARG A 1 90 ? -7.444 7.346 13.570 1.00 97.12 90 ARG A CA 1
ATOM 683 C C . ARG A 1 90 ? -6.709 8.630 13.925 1.00 97.12 90 ARG A C 1
ATOM 685 O O . ARG A 1 90 ? -5.489 8.632 14.093 1.00 97.12 90 ARG A O 1
ATOM 692 N N . VAL A 1 91 ? -7.458 9.718 14.068 1.00 97.38 91 VAL A N 1
ATOM 693 C CA . VAL A 1 91 ? -6.963 10.978 14.629 1.00 97.38 91 VAL A CA 1
ATOM 694 C C . VAL A 1 91 ? -7.519 11.118 16.036 1.00 97.38 91 VAL A C 1
ATOM 696 O O . VAL A 1 91 ? -8.730 11.228 16.222 1.00 97.38 91 VAL A O 1
ATOM 699 N N . ILE A 1 92 ? -6.610 11.141 17.010 1.00 97.25 92 ILE A N 1
ATOM 700 C CA . ILE A 1 92 ? -6.933 11.291 18.428 1.00 97.25 92 ILE A CA 1
ATOM 701 C C . ILE A 1 92 ? -6.416 12.648 18.907 1.00 97.25 92 ILE A C 1
ATOM 703 O O . ILE A 1 92 ? -5.215 12.924 18.843 1.00 97.25 92 ILE A O 1
ATOM 707 N N . ARG A 1 93 ? -7.319 13.508 19.388 1.00 97.44 93 ARG A N 1
ATOM 708 C CA . ARG A 1 93 ? -6.995 14.831 19.942 1.00 97.44 93 ARG A CA 1
ATOM 709 C C . ARG A 1 93 ? -7.840 15.112 21.182 1.00 97.44 93 ARG A C 1
ATOM 711 O O . ARG A 1 93 ? -9.003 15.495 21.072 1.00 97.44 93 ARG A O 1
ATOM 718 N N . GLY A 1 94 ? -7.222 14.997 22.358 1.00 96.62 94 GLY A N 1
ATOM 719 C CA . GLY A 1 94 ? -7.954 15.055 23.625 1.00 96.62 94 GLY A CA 1
ATOM 720 C C . GLY A 1 94 ? -8.980 13.925 23.672 1.00 96.62 94 GLY A C 1
ATOM 721 O O . GLY A 1 94 ? -8.627 12.782 23.399 1.00 96.62 94 GLY A O 1
ATOM 722 N N . ASP A 1 95 ? -10.240 14.268 23.927 1.00 97.00 95 ASP A N 1
ATOM 723 C CA . ASP A 1 95 ? -11.349 13.305 23.982 1.00 97.00 95 ASP A CA 1
ATOM 724 C C . ASP A 1 95 ? -11.967 12.994 22.605 1.00 97.00 95 ASP A C 1
ATOM 726 O O . ASP A 1 95 ? -12.922 12.225 22.505 1.00 97.00 95 ASP A O 1
ATOM 730 N N . VAL A 1 96 ? -11.461 13.606 21.529 1.00 97.44 96 VAL A N 1
ATOM 731 C CA . VAL A 1 96 ? -11.927 13.332 20.164 1.00 97.44 96 VAL A CA 1
ATOM 732 C C . VAL A 1 96 ? -11.119 12.186 19.581 1.00 97.44 96 VAL A C 1
ATOM 734 O O . VAL A 1 96 ? -9.902 12.303 19.451 1.00 97.44 96 VAL A O 1
ATOM 737 N N . ASP A 1 97 ? -11.809 11.123 19.175 1.00 97.44 97 ASP A N 1
ATOM 738 C CA . ASP A 1 97 ? -11.226 9.967 18.501 1.00 97.44 97 ASP A CA 1
ATOM 739 C C . ASP A 1 97 ? -12.080 9.564 17.286 1.00 97.44 97 ASP A C 1
ATOM 741 O O . ASP A 1 97 ? -13.205 9.071 17.425 1.00 97.44 97 ASP A O 1
ATOM 745 N N . VAL A 1 98 ? -11.558 9.811 16.081 1.00 97.69 98 VAL A N 1
ATOM 746 C CA . VAL A 1 98 ? -12.287 9.632 14.814 1.00 97.69 98 VAL A CA 1
ATOM 747 C C . VAL A 1 98 ? -11.465 8.859 13.777 1.00 97.69 98 VAL A C 1
ATOM 749 O O . VAL A 1 98 ? -10.250 9.061 13.687 1.00 97.69 98 VAL A O 1
ATOM 752 N N . PRO A 1 99 ? -12.101 7.990 12.967 1.00 97.31 99 PRO A N 1
ATOM 753 C CA . PRO A 1 99 ? -11.435 7.348 11.838 1.00 97.31 99 PRO A CA 1
ATOM 754 C C . PRO A 1 99 ? -11.133 8.370 10.733 1.00 97.31 99 PRO A C 1
ATOM 756 O O . PRO A 1 99 ? -11.866 9.349 10.578 1.00 97.31 99 PRO A O 1
ATOM 759 N N . VAL A 1 100 ? -10.088 8.128 9.939 1.00 90.62 100 VAL A N 1
ATOM 760 C CA . VAL A 1 100 ? -9.740 8.970 8.780 1.00 90.62 100 VAL A CA 1
ATOM 761 C C . VAL A 1 100 ? -9.603 8.157 7.498 1.00 90.62 100 VAL A C 1
ATOM 763 O O . VAL A 1 100 ? -9.159 7.009 7.528 1.00 90.62 100 VAL A O 1
ATOM 766 N N . GLY A 1 101 ? -9.985 8.774 6.379 1.00 82.62 101 GLY A N 1
ATOM 767 C CA . GLY A 1 101 ? -10.027 8.167 5.051 1.00 82.62 101 GLY A CA 1
ATOM 768 C C . GLY A 1 101 ? -11.029 8.849 4.137 1.00 82.62 101 GLY A C 1
ATOM 769 O O . GLY A 1 101 ? -12.018 9.389 4.681 1.00 82.62 101 GLY A O 1
#

Sequence (101 aa):
LAGWDKTASPDARGAVLFTEWFDRYYRESGSSTAEREARAWATPWSSADPVGTPYGLGDPARAVRTLAAAAAAVRKDHGRLDPAWGDLVRVIRGDVDVPVG

Foldseek 3Di:
DVPFPPDLAQQTQCVQLVVQLLVQLLVVQDPDPVSSQVQQAPAHADPVCNPCDDHDGSDVVSSVVSSVVSQVVCCVVPVHSGDGSQVPAWDDDPPDIGGDD